Protein AF-A0A200H2Q2-F1 (afdb_monomer_lite)

Foldseek 3Di:
DDVVVVVVVVVVQVQVLVVLVVLLVVCAQHDLVVSLVVCQVVCVVRPPDDDDPVRSSVSSVCSNPSHRDHDD

Radius of gyration: 12.92 Å; chains: 1; bounding box: 26×19×38 Å

Sequence (72 aa):
MGSFEKDIMNEVRRETQGFFDSFSRRYKGKPVSTVKAALAREWKSKMDGKMTDPELTDYATLISEGTRIQVK

Secondary structure (DSSP, 8-state):
--HHHHHHHHHHHHHHHHHHHHHHHHHTTS-HHHHHHHHHHHHHHH-SSPPPHHHHHHHHHHHHHTPPP---

pLDDT: mean 85.94, std 7.84, range [55.03, 94.31]

Structure (mmCIF, N/CA/C/O backbone):
data_AF-A0A200H2Q2-F1
#
_entry.id   AF-A0A200H2Q2-F1
#
loop_
_atom_site.group_PDB
_atom_site.id
_atom_site.type_symbol
_atom_site.label_atom_id
_atom_site.label_alt_id
_atom_site.label_comp_id
_atom_site.label_asym_id
_atom_site.label_entity_id
_atom_site.label_seq_id
_atom_site.pdbx_PDB_ins_code
_atom_site.Cartn_x
_atom_site.Cartn_y
_atom_site.Cartn_z
_atom_site.occupancy
_atom_site.B_iso_or_equiv
_atom_site.auth_seq_id
_atom_site.auth_comp_id
_atom_site.auth_asym_id
_atom_site.auth_atom_id
_atom_site.pdbx_PDB_model_num
ATOM 1 N N . MET A 1 1 ? 13.691 7.082 -26.430 1.00 55.03 1 MET A N 1
ATOM 2 C CA . MET A 1 1 ? 13.030 6.131 -25.515 1.00 55.03 1 MET A CA 1
ATOM 3 C C . MET A 1 1 ? 12.831 4.832 -26.262 1.00 55.03 1 MET A C 1
ATOM 5 O O . MET A 1 1 ? 11.987 4.772 -27.154 1.00 55.03 1 MET A O 1
ATOM 9 N N . GL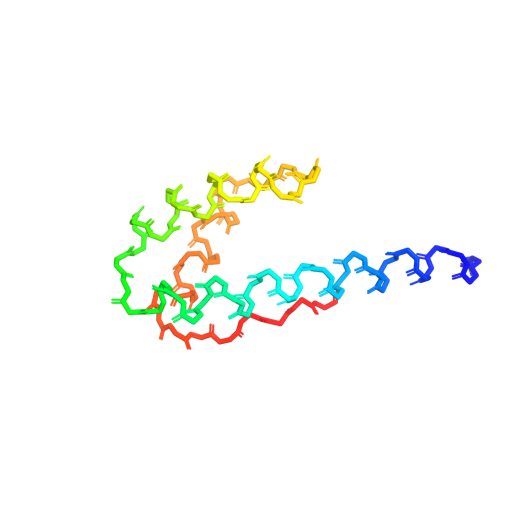Y A 1 2 ? 13.703 3.862 -25.999 1.00 62.09 2 GLY A N 1
ATOM 10 C CA . GLY A 1 2 ? 13.706 2.570 -26.688 1.00 62.09 2 GLY A CA 1
ATOM 11 C C . GLY A 1 2 ? 12.617 1.655 -26.132 1.00 62.09 2 GLY A C 1
ATOM 12 O O . GLY A 1 2 ? 12.259 1.769 -24.962 1.00 62.09 2 GLY A O 1
ATOM 13 N N . SER A 1 3 ? 12.076 0.753 -26.955 1.00 73.00 3 SER A N 1
ATOM 14 C CA . SER A 1 3 ? 11.002 -0.176 -26.558 1.00 73.00 3 SER A CA 1
ATOM 15 C C . SER A 1 3 ? 11.315 -0.956 -25.273 1.00 73.00 3 SER A C 1
ATOM 17 O O . SER A 1 3 ? 10.434 -1.116 -24.441 1.00 73.00 3 SER A O 1
ATOM 19 N N . PHE A 1 4 ? 12.587 -1.290 -25.044 1.00 73.31 4 PHE A N 1
ATOM 20 C CA . PHE A 1 4 ? 13.068 -1.985 -23.848 1.00 73.31 4 PHE A CA 1
ATOM 21 C C . PHE A 1 4 ? 12.715 -1.287 -22.519 1.00 73.31 4 PHE A C 1
ATOM 23 O O . PHE A 1 4 ? 12.298 -1.938 -21.568 1.00 73.31 4 PHE A O 1
ATOM 30 N N . GLU A 1 5 ? 12.811 0.046 -22.448 1.00 75.12 5 GLU A N 1
ATOM 31 C CA . GLU A 1 5 ? 12.464 0.801 -21.231 1.00 75.12 5 GLU A CA 1
ATOM 32 C C . GLU A 1 5 ? 10.957 0.722 -20.935 1.00 75.12 5 GLU A C 1
ATOM 34 O O . GLU A 1 5 ? 10.539 0.665 -19.778 1.00 75.12 5 GLU A O 1
ATOM 39 N N . LYS A 1 6 ? 10.131 0.698 -21.990 1.00 77.88 6 LYS A N 1
ATOM 40 C CA . LYS A 1 6 ? 8.672 0.574 -21.878 1.00 77.88 6 LYS A CA 1
ATOM 41 C C . LYS A 1 6 ? 8.255 -0.830 -21.454 1.00 77.88 6 LYS A C 1
ATOM 43 O O . LYS A 1 6 ? 7.295 -0.960 -20.699 1.00 77.88 6 LYS A O 1
ATOM 48 N N . ASP A 1 7 ? 8.957 -1.855 -21.929 1.00 81.44 7 ASP A N 1
ATOM 49 C CA . ASP A 1 7 ? 8.695 -3.242 -21.547 1.00 81.44 7 ASP A CA 1
ATOM 50 C C . ASP A 1 7 ? 8.988 -3.467 -20.055 1.00 81.44 7 ASP A C 1
ATOM 52 O O . ASP A 1 7 ? 8.116 -3.966 -19.345 1.00 81.44 7 ASP A O 1
ATOM 56 N N . ILE A 1 8 ? 10.120 -2.961 -19.542 1.00 81.25 8 ILE A N 1
ATOM 57 C CA . ILE A 1 8 ? 10.449 -3.018 -18.104 1.00 81.25 8 ILE A CA 1
ATOM 58 C C . ILE A 1 8 ? 9.412 -2.262 -17.263 1.00 81.25 8 ILE A C 1
ATOM 60 O O . ILE A 1 8 ? 8.921 -2.783 -16.262 1.00 81.25 8 ILE A O 1
ATOM 64 N N . MET A 1 9 ? 9.027 -1.044 -17.665 1.00 80.94 9 MET A N 1
ATOM 65 C CA . MET A 1 9 ? 7.996 -0.286 -16.941 1.00 80.94 9 MET A CA 1
ATOM 66 C C . MET A 1 9 ? 6.648 -1.016 -16.912 1.00 80.94 9 MET A C 1
ATOM 68 O O . MET A 1 9 ? 5.966 -1.008 -15.888 1.00 80.94 9 MET A O 1
ATOM 72 N N . ASN A 1 10 ? 6.257 -1.663 -18.012 1.00 84.31 10 ASN A N 1
ATOM 73 C CA . ASN A 1 10 ? 5.021 -2.439 -18.063 1.00 84.31 10 ASN A CA 1
ATOM 74 C C . ASN A 1 10 ? 5.069 -3.681 -17.169 1.00 84.31 10 ASN A C 1
ATOM 76 O O . ASN A 1 10 ? 4.051 -4.022 -16.563 1.00 84.31 10 ASN A O 1
ATOM 80 N N . GLU A 1 11 ? 6.216 -4.349 -17.080 1.00 84.38 11 GLU A N 1
ATOM 81 C CA . GLU A 1 11 ? 6.406 -5.510 -16.212 1.00 84.38 11 GLU A CA 1
ATOM 82 C C . GLU A 1 11 ? 6.302 -5.118 -14.735 1.00 84.38 11 GLU A C 1
ATOM 84 O O . GLU A 1 11 ? 5.416 -5.614 -14.035 1.00 84.38 11 GLU A O 1
ATOM 89 N N . VAL A 1 12 ? 7.069 -4.110 -14.306 1.00 83.25 12 VAL A N 1
ATOM 90 C CA . VAL A 1 12 ? 7.015 -3.567 -12.935 1.00 83.25 12 VAL A CA 1
ATOM 91 C C . VAL A 1 12 ? 5.605 -3.092 -12.584 1.00 83.25 12 VAL A C 1
ATOM 93 O O . VAL A 1 12 ? 5.105 -3.337 -11.482 1.00 83.25 12 VAL A O 1
ATOM 96 N N . ARG A 1 13 ? 4.910 -2.446 -13.527 1.00 85.38 13 ARG A N 1
ATOM 97 C CA . ARG A 1 13 ? 3.525 -2.008 -13.335 1.00 85.38 13 ARG A CA 1
ATOM 98 C C . ARG A 1 13 ? 2.581 -3.187 -13.110 1.00 85.38 13 ARG A C 1
ATOM 100 O O . ARG A 1 13 ? 1.734 -3.119 -12.220 1.00 85.38 13 ARG A O 1
ATOM 107 N N . ARG A 1 14 ? 2.698 -4.257 -13.903 1.00 87.31 14 ARG A N 1
ATOM 108 C CA . ARG A 1 14 ? 1.857 -5.458 -13.766 1.00 87.31 14 ARG A CA 1
ATOM 109 C C . ARG A 1 14 ? 2.103 -6.168 -12.441 1.00 87.31 14 ARG A C 1
ATOM 111 O O . ARG A 1 14 ? 1.133 -6.526 -11.774 1.00 87.31 14 ARG A O 1
ATOM 118 N N . GLU A 1 15 ? 3.361 -6.323 -12.042 1.00 87.12 15 GLU A N 1
ATOM 119 C CA . GLU A 1 15 ? 3.721 -6.913 -10.750 1.00 87.12 15 GLU A CA 1
ATOM 120 C C . GLU A 1 15 ? 3.168 -6.088 -9.586 1.00 87.12 15 GLU A C 1
ATOM 122 O O . GLU A 1 15 ? 2.510 -6.623 -8.689 1.00 87.12 15 GLU A O 1
ATOM 127 N N . THR A 1 16 ? 3.345 -4.766 -9.646 1.00 86.12 16 THR A N 1
ATOM 128 C CA . THR A 1 16 ? 2.853 -3.837 -8.621 1.00 86.12 16 THR A CA 1
ATOM 129 C C . THR A 1 16 ? 1.326 -3.858 -8.525 1.00 86.12 16 THR A C 1
ATOM 131 O O . THR A 1 16 ? 0.767 -3.954 -7.431 1.00 86.12 16 THR A O 1
ATOM 134 N N . GLN A 1 17 ? 0.626 -3.84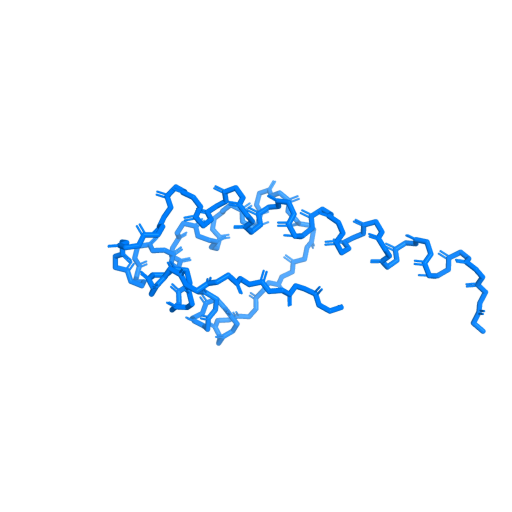4 -9.662 1.00 88.31 17 GLN A N 1
ATOM 135 C CA . GLN A 1 17 ? -0.835 -3.932 -9.704 1.00 88.31 17 GLN A CA 1
ATOM 136 C C . GLN A 1 17 ? -1.339 -5.267 -9.134 1.00 88.31 17 GLN A C 1
ATOM 138 O O . GLN A 1 17 ? -2.292 -5.281 -8.355 1.00 88.31 17 GLN A O 1
ATOM 143 N N . GLY A 1 18 ? -0.692 -6.384 -9.484 1.00 90.19 18 GLY A N 1
ATOM 144 C CA . GLY A 1 18 ? -1.038 -7.713 -8.973 1.00 90.19 18 GLY A CA 1
ATOM 145 C C . GLY A 1 18 ? -0.820 -7.845 -7.463 1.00 90.19 18 GLY A C 1
ATOM 146 O O . GLY A 1 18 ? -1.650 -8.436 -6.760 1.00 90.19 18 GLY A O 1
ATOM 147 N N . PHE A 1 19 ? 0.255 -7.241 -6.951 1.00 89.88 19 PHE A N 1
ATOM 148 C CA . PHE A 1 19 ? 0.514 -7.126 -5.520 1.00 89.88 19 PHE A CA 1
ATOM 149 C C . PHE A 1 19 ? -0.606 -6.357 -4.812 1.00 89.88 19 PHE A C 1
ATOM 151 O O . PHE A 1 19 ? -1.218 -6.894 -3.885 1.00 89.88 19 PHE A O 1
ATOM 158 N N . PHE A 1 20 ? -0.929 -5.145 -5.277 1.00 89.31 20 PHE A N 1
ATOM 159 C CA . PHE A 1 20 ? -1.967 -4.323 -4.657 1.00 89.31 20 PHE A CA 1
ATOM 160 C C . PHE A 1 20 ? -3.354 -4.957 -4.743 1.00 89.31 20 PHE A C 1
ATOM 162 O O . PHE A 1 20 ? -4.078 -4.924 -3.751 1.00 89.31 20 PHE A O 1
ATOM 169 N N . ASP A 1 21 ? -3.734 -5.573 -5.865 1.00 90.31 21 ASP A N 1
ATOM 170 C CA . ASP A 1 21 ? -5.033 -6.250 -5.990 1.00 90.31 21 ASP A CA 1
ATOM 171 C C . ASP A 1 21 ? -5.139 -7.429 -4.997 1.00 90.31 21 ASP A C 1
ATOM 173 O O . ASP A 1 21 ? -6.171 -7.604 -4.339 1.00 90.31 21 ASP A O 1
ATOM 177 N N . SER A 1 22 ? -4.065 -8.208 -4.824 1.00 90.56 22 SER A N 1
ATOM 178 C CA . SER A 1 22 ? -4.022 -9.325 -3.867 1.00 90.56 22 SER A CA 1
ATOM 179 C C . SER A 1 22 ? -4.044 -8.844 -2.414 1.00 90.56 22 SER A C 1
ATOM 181 O O . SER A 1 22 ? -4.788 -9.374 -1.585 1.00 90.56 22 SER A O 1
ATOM 183 N N . PHE A 1 23 ? -3.257 -7.814 -2.108 1.00 90.69 23 PHE A N 1
ATOM 184 C CA . PHE A 1 23 ? -3.164 -7.227 -0.777 1.00 90.69 23 PHE A CA 1
ATOM 185 C C . PHE A 1 23 ? -4.481 -6.549 -0.374 1.00 90.69 23 PHE A C 1
ATOM 187 O O . PHE A 1 23 ? -5.017 -6.818 0.703 1.00 90.69 23 PHE A O 1
ATOM 194 N N . SER A 1 24 ? -5.076 -5.763 -1.275 1.00 89.19 24 SER A N 1
ATOM 195 C CA . SER A 1 24 ? -6.354 -5.078 -1.048 1.00 89.19 24 SER A CA 1
ATOM 196 C C . SER A 1 24 ? -7.474 -6.062 -0.737 1.00 89.19 24 SER A C 1
ATOM 198 O O . SER A 1 24 ? -8.245 -5.837 0.188 1.00 89.19 24 SER A O 1
ATOM 200 N N . ARG A 1 25 ? -7.543 -7.206 -1.430 1.00 90.56 25 ARG A N 1
ATOM 201 C CA . ARG A 1 25 ? -8.542 -8.250 -1.129 1.00 90.56 25 ARG A CA 1
ATOM 202 C C . ARG A 1 25 ? -8.442 -8.786 0.301 1.00 90.56 25 ARG A C 1
ATOM 204 O O . ARG A 1 25 ? -9.462 -9.146 0.879 1.00 90.56 25 ARG A O 1
ATOM 211 N N . ARG A 1 26 ? -7.234 -8.847 0.871 1.00 90.69 26 ARG A N 1
ATOM 212 C CA . ARG A 1 26 ? -6.978 -9.390 2.216 1.00 90.69 26 ARG A CA 1
ATOM 213 C C . ARG A 1 26 ? -7.109 -8.346 3.328 1.00 90.69 26 ARG A C 1
ATOM 215 O O . ARG A 1 26 ? -7.451 -8.699 4.460 1.00 90.69 26 ARG A O 1
ATOM 222 N N . TYR A 1 27 ? -6.811 -7.087 3.020 1.00 91.00 27 TYR A N 1
ATOM 223 C CA . TYR A 1 27 ? -6.694 -6.008 4.003 1.00 91.00 27 TYR A CA 1
ATOM 224 C C . TYR A 1 27 ? -7.779 -4.928 3.902 1.00 91.00 27 TYR A C 1
ATOM 226 O O . TYR A 1 27 ? -7.865 -4.089 4.796 1.00 91.00 27 TYR A O 1
ATOM 234 N N . LYS A 1 28 ? -8.646 -4.973 2.883 1.00 91.31 28 LYS A N 1
ATOM 235 C CA . LYS A 1 28 ? -9.794 -4.068 2.751 1.00 91.31 28 LYS A CA 1
ATOM 236 C C . LYS A 1 28 ? -10.674 -4.070 4.001 1.00 91.31 28 LYS A C 1
ATOM 238 O O . LYS A 1 28 ? -10.996 -5.129 4.539 1.00 91.31 28 LYS A O 1
ATOM 243 N N . GLY A 1 29 ? -11.055 -2.874 4.452 1.00 89.88 29 GLY A N 1
ATOM 244 C CA . GLY A 1 29 ? -11.872 -2.668 5.649 1.00 89.88 29 GLY A CA 1
ATOM 245 C C . GLY A 1 29 ? -11.132 -2.849 6.979 1.00 89.88 29 GLY A C 1
ATOM 246 O O . GLY A 1 29 ? -11.758 -2.762 8.032 1.00 89.88 29 GLY A O 1
ATOM 247 N N . LYS A 1 30 ? -9.817 -3.118 6.968 1.00 93.56 30 LYS A N 1
ATOM 248 C CA . LYS A 1 30 ? -8.994 -3.141 8.188 1.00 93.56 30 LYS A CA 1
ATOM 249 C C . LYS A 1 30 ? -8.456 -1.743 8.510 1.00 93.56 30 LYS A C 1
ATOM 251 O O . LYS A 1 30 ? -8.271 -0.960 7.588 1.00 93.56 30 LYS A O 1
ATOM 256 N N . PRO A 1 31 ? -8.111 -1.449 9.778 1.00 94.31 31 PRO A N 1
ATOM 257 C CA . PRO A 1 31 ? -7.577 -0.144 10.164 1.00 94.31 31 PRO A CA 1
ATOM 258 C C . PRO A 1 31 ? -6.301 0.230 9.404 1.00 94.31 31 PRO A C 1
ATOM 260 O O . PRO A 1 31 ? -5.388 -0.594 9.304 1.00 94.31 31 PRO A O 1
ATOM 263 N N . VAL A 1 32 ? -6.194 1.493 8.976 1.00 92.38 32 VAL A N 1
ATOM 264 C CA . VAL A 1 32 ? -5.033 2.043 8.247 1.00 92.38 32 VAL A CA 1
ATOM 265 C C . VAL A 1 32 ? -3.707 1.672 8.907 1.00 92.38 32 VAL A C 1
ATOM 267 O O . VAL A 1 32 ? -2.802 1.215 8.222 1.00 92.38 32 VAL A O 1
ATOM 270 N N . SER A 1 33 ? -3.585 1.765 10.235 1.00 92.56 33 SER A N 1
ATOM 271 C CA . SER A 1 33 ? -2.351 1.401 10.950 1.00 92.56 33 SER A CA 1
ATOM 272 C C . SER A 1 33 ? -1.952 -0.068 10.755 1.00 92.56 33 SER A C 1
ATOM 274 O O . SER A 1 33 ? -0.775 -0.378 10.571 1.00 92.56 33 SER A O 1
ATOM 276 N N . THR A 1 34 ? -2.928 -0.984 10.750 1.00 93.88 34 THR A N 1
ATOM 277 C CA . THR A 1 34 ? -2.703 -2.413 10.483 1.00 93.88 34 THR A CA 1
ATOM 278 C C . THR A 1 34 ? -2.321 -2.643 9.026 1.00 93.88 34 THR A C 1
ATOM 280 O O . THR A 1 34 ? -1.398 -3.408 8.745 1.00 93.88 34 THR A O 1
ATOM 283 N N . VAL A 1 35 ? -3.014 -1.970 8.105 1.00 94.12 35 VAL A N 1
ATOM 284 C CA . VAL A 1 35 ? -2.743 -2.053 6.668 1.00 94.12 35 VAL A CA 1
ATOM 285 C C . VAL A 1 35 ? -1.346 -1.513 6.358 1.00 94.12 35 VAL A C 1
ATOM 287 O O . VAL A 1 35 ? -0.581 -2.196 5.692 1.00 94.12 35 VAL A O 1
ATOM 290 N N . LYS A 1 36 ? -0.966 -0.359 6.914 1.00 92.81 36 LYS A N 1
ATOM 291 C CA . LYS A 1 36 ? 0.343 0.291 6.750 1.00 92.81 36 LYS A CA 1
ATOM 292 C C . LYS A 1 36 ? 1.489 -0.605 7.214 1.00 92.81 36 LYS A C 1
ATOM 294 O O . LYS A 1 36 ? 2.447 -0.813 6.473 1.00 92.81 36 LYS A O 1
ATOM 299 N N . ALA A 1 37 ? 1.379 -1.179 8.414 1.00 92.50 37 ALA A N 1
ATOM 300 C CA . ALA A 1 37 ? 2.400 -2.076 8.953 1.00 92.50 37 ALA A CA 1
ATOM 301 C C . ALA A 1 37 ? 2.559 -3.353 8.107 1.00 92.50 37 ALA A C 1
ATOM 303 O O . ALA A 1 37 ? 3.679 -3.795 7.844 1.00 92.50 37 ALA A O 1
ATOM 304 N N . ALA A 1 38 ? 1.445 -3.934 7.651 1.00 92.44 38 ALA A N 1
ATOM 305 C CA . ALA A 1 38 ? 1.471 -5.102 6.777 1.00 92.44 38 ALA A CA 1
ATOM 306 C C . ALA A 1 38 ? 2.024 -4.768 5.383 1.00 92.44 38 ALA A C 1
ATOM 308 O O . ALA A 1 38 ? 2.854 -5.516 4.869 1.00 92.44 38 ALA A O 1
ATOM 309 N N . LEU A 1 39 ? 1.625 -3.626 4.816 1.00 91.12 39 LEU A N 1
ATOM 310 C CA . LEU A 1 39 ? 2.059 -3.145 3.508 1.00 91.12 39 LEU A CA 1
ATOM 311 C C . LEU A 1 39 ? 3.568 -2.924 3.496 1.00 91.12 39 LEU A C 1
ATOM 313 O O . LEU A 1 39 ? 4.245 -3.466 2.634 1.00 91.12 39 LEU A O 1
ATOM 317 N N . ALA A 1 40 ? 4.113 -2.229 4.498 1.00 90.81 40 ALA A N 1
ATOM 318 C CA . ALA A 1 40 ? 5.553 -2.015 4.621 1.00 90.81 40 ALA A CA 1
ATOM 319 C C . ALA A 1 40 ? 6.335 -3.337 4.678 1.00 90.81 40 ALA A C 1
ATOM 321 O O . ALA A 1 40 ? 7.387 -3.475 4.050 1.00 90.81 40 ALA A O 1
ATOM 322 N N . ARG A 1 41 ? 5.813 -4.327 5.415 1.00 90.69 41 ARG A N 1
ATOM 323 C CA . ARG A 1 41 ? 6.453 -5.638 5.562 1.00 90.69 41 ARG A CA 1
ATOM 324 C C . ARG A 1 41 ? 6.407 -6.453 4.273 1.00 90.69 41 ARG A C 1
ATOM 326 O O . ARG A 1 41 ? 7.426 -7.015 3.883 1.00 90.69 41 ARG A O 1
ATOM 333 N N . GLU A 1 42 ? 5.241 -6.548 3.636 1.00 90.31 42 GLU A N 1
ATOM 334 C CA . GLU A 1 42 ? 5.087 -7.319 2.400 1.00 90.31 42 GLU A CA 1
ATOM 335 C C . GLU A 1 42 ? 5.790 -6.649 1.219 1.00 90.31 42 GLU A C 1
ATOM 337 O O . GLU A 1 42 ? 6.456 -7.341 0.453 1.00 90.31 42 GLU A O 1
ATOM 342 N N . TRP A 1 43 ? 5.726 -5.319 1.118 1.00 88.25 43 TRP A N 1
ATOM 343 C CA . TRP A 1 43 ? 6.427 -4.555 0.089 1.00 88.25 43 TRP A CA 1
ATOM 344 C C . TRP A 1 43 ? 7.933 -4.784 0.169 1.00 88.25 43 TRP A C 1
ATOM 346 O O . TRP A 1 43 ? 8.531 -5.222 -0.802 1.00 88.25 43 TRP A O 1
ATOM 356 N N . LYS A 1 44 ? 8.536 -4.623 1.355 1.00 86.62 44 LYS A N 1
ATOM 357 C CA . LYS A 1 44 ? 9.969 -4.888 1.565 1.00 86.62 44 LYS A CA 1
ATOM 358 C C . LYS A 1 44 ? 10.372 -6.336 1.246 1.00 86.62 44 LYS A C 1
ATOM 360 O O . LYS A 1 44 ? 11.529 -6.590 0.937 1.00 86.62 44 LYS A O 1
ATOM 365 N N . SER A 1 45 ? 9.449 -7.289 1.381 1.00 86.31 45 SER A N 1
ATOM 366 C CA . SER A 1 45 ? 9.723 -8.705 1.119 1.00 86.31 45 SER A CA 1
ATOM 367 C C . SER A 1 45 ? 9.550 -9.106 -0.345 1.00 86.31 45 SER A C 1
ATOM 369 O O . SER A 1 45 ? 10.094 -10.138 -0.730 1.00 86.31 45 SER A O 1
ATOM 371 N N . LYS A 1 46 ? 8.737 -8.380 -1.120 1.00 83.06 46 LYS A N 1
ATOM 372 C CA . LYS A 1 46 ? 8.353 -8.764 -2.488 1.00 83.06 46 LYS A CA 1
ATOM 373 C C . LYS A 1 46 ? 8.838 -7.803 -3.564 1.00 83.06 46 LYS A C 1
ATOM 375 O O . LYS A 1 46 ? 8.926 -8.211 -4.712 1.00 83.06 46 LYS A O 1
ATOM 380 N N . MET A 1 47 ? 9.121 -6.559 -3.201 1.00 80.12 47 MET A N 1
ATOM 381 C CA . MET A 1 47 ? 9.534 -5.501 -4.110 1.00 80.12 47 MET A CA 1
ATOM 382 C C . MET A 1 47 ? 10.943 -5.044 -3.738 1.00 80.12 47 MET A C 1
ATOM 384 O O . MET A 1 47 ? 11.237 -4.817 -2.565 1.00 80.12 47 MET A O 1
ATOM 388 N N . ASP A 1 48 ? 11.792 -4.840 -4.742 1.00 70.38 48 ASP A N 1
ATOM 389 C CA . ASP A 1 48 ? 13.151 -4.302 -4.558 1.00 70.38 48 ASP A CA 1
ATOM 390 C C . ASP A 1 48 ? 13.147 -2.779 -4.262 1.00 70.38 48 ASP A C 1
ATOM 392 O O . ASP A 1 48 ? 14.170 -2.155 -3.987 1.00 70.38 48 ASP A O 1
ATOM 396 N N . GLY A 1 49 ? 11.963 -2.152 -4.286 1.00 70.62 49 GLY A N 1
ATOM 397 C CA . GLY A 1 49 ? 11.765 -0.721 -4.072 1.00 70.62 49 GLY A CA 1
ATOM 398 C C . GLY A 1 49 ? 11.544 -0.325 -2.610 1.00 70.62 49 GLY A C 1
ATOM 399 O O . GLY A 1 49 ? 10.921 -1.039 -1.823 1.00 70.62 49 GLY A O 1
ATOM 400 N N . LYS A 1 50 ? 11.974 0.889 -2.253 1.00 76.31 50 LYS A N 1
ATOM 401 C CA . LYS A 1 50 ? 11.601 1.532 -0.986 1.00 76.31 50 LYS A CA 1
ATOM 402 C C . LYS A 1 50 ? 10.377 2.408 -1.204 1.00 76.31 50 LYS A C 1
ATOM 404 O O . LYS A 1 50 ? 10.424 3.332 -2.005 1.00 76.31 50 LYS A O 1
ATOM 409 N N . MET A 1 51 ? 9.320 2.139 -0.450 1.00 82.19 51 MET A N 1
ATOM 410 C CA . MET A 1 51 ? 8.178 3.039 -0.343 1.00 82.19 51 MET A CA 1
ATOM 411 C C . MET A 1 51 ? 8.404 4.013 0.809 1.00 82.19 51 MET A C 1
ATOM 413 O O . MET A 1 51 ? 8.872 3.616 1.882 1.00 82.19 51 MET A O 1
ATOM 417 N N . THR A 1 52 ? 8.087 5.284 0.592 1.00 86.56 52 THR A N 1
ATOM 418 C CA . THR A 1 52 ? 8.194 6.299 1.641 1.00 86.56 52 THR A CA 1
ATOM 419 C C . THR A 1 52 ? 7.023 6.197 2.627 1.00 86.56 52 THR A C 1
ATOM 421 O O . THR A 1 52 ? 5.969 5.640 2.319 1.00 86.56 52 THR A O 1
ATOM 424 N N . ASP A 1 53 ? 7.189 6.722 3.843 1.00 85.56 53 ASP A N 1
ATOM 425 C CA . ASP A 1 53 ? 6.114 6.753 4.847 1.00 85.56 53 ASP A CA 1
ATOM 426 C C . ASP A 1 53 ? 4.811 7.451 4.383 1.00 85.56 53 ASP A C 1
ATOM 428 O O . ASP A 1 53 ? 3.732 6.896 4.635 1.00 85.56 53 ASP A O 1
ATOM 432 N N . PRO A 1 54 ? 4.854 8.609 3.685 1.00 88.62 54 PRO A N 1
ATOM 433 C CA . PRO A 1 54 ? 3.639 9.218 3.148 1.00 88.62 54 PRO A CA 1
ATOM 434 C C . PRO A 1 54 ? 2.952 8.324 2.111 1.00 88.62 54 PRO A C 1
ATOM 436 O O . PRO A 1 54 ? 1.740 8.153 2.189 1.00 88.62 54 PRO A O 1
ATOM 439 N N . GLU A 1 55 ? 3.700 7.668 1.219 1.00 88.69 55 GLU A N 1
ATOM 440 C CA . GLU A 1 55 ? 3.118 6.721 0.258 1.00 88.69 55 GLU A CA 1
ATOM 441 C C . GLU A 1 55 ? 2.495 5.511 0.963 1.00 88.69 55 GLU A C 1
ATOM 443 O O . GLU A 1 55 ? 1.387 5.097 0.632 1.00 88.69 55 GLU A O 1
ATOM 448 N N . LEU A 1 56 ? 3.173 4.954 1.975 1.00 89.94 56 LEU A N 1
ATOM 449 C CA . LEU A 1 56 ? 2.631 3.863 2.793 1.00 89.94 56 LEU A CA 1
ATOM 450 C C . LEU A 1 56 ? 1.303 4.252 3.433 1.00 89.94 56 LEU A C 1
ATOM 452 O O . LEU A 1 56 ? 0.403 3.421 3.518 1.00 89.94 56 LEU A O 1
ATOM 456 N N . THR A 1 57 ? 1.190 5.497 3.887 1.00 91.94 57 THR A N 1
ATOM 457 C CA . THR A 1 57 ? -0.023 6.021 4.517 1.00 91.94 57 THR A CA 1
ATOM 458 C C . THR A 1 57 ? -1.143 6.214 3.500 1.00 91.94 57 THR A C 1
ATOM 460 O O . THR A 1 57 ? -2.270 5.801 3.770 1.00 91.94 57 THR A O 1
ATOM 463 N N . ASP A 1 58 ? -0.839 6.779 2.332 1.00 91.81 58 ASP A N 1
ATOM 464 C CA . ASP A 1 58 ? -1.808 7.010 1.258 1.00 91.81 58 ASP A CA 1
ATOM 465 C C . ASP A 1 58 ? -2.412 5.686 0.768 1.00 91.81 58 ASP A C 1
ATOM 467 O O . ASP A 1 58 ? -3.614 5.447 0.914 1.00 91.81 58 ASP A O 1
ATOM 471 N N . TYR A 1 59 ? -1.567 4.738 0.348 1.00 90.81 59 TYR A N 1
ATOM 472 C CA . TYR A 1 59 ? -2.050 3.439 -0.116 1.00 90.81 59 TYR A CA 1
ATOM 473 C C . TYR A 1 59 ? -2.753 2.650 0.989 1.00 90.81 59 TYR A C 1
ATOM 475 O O . TYR A 1 59 ? -3.775 2.015 0.727 1.00 90.81 59 TYR A O 1
ATOM 483 N N . ALA A 1 60 ? -2.259 2.689 2.233 1.00 92.75 60 ALA A N 1
ATOM 484 C CA . ALA A 1 60 ? -2.940 2.027 3.343 1.00 92.75 60 ALA A CA 1
ATOM 485 C C . ALA A 1 60 ? -4.337 2.607 3.599 1.00 92.75 60 ALA A C 1
ATOM 487 O O . ALA A 1 60 ? -5.249 1.851 3.938 1.00 92.75 60 ALA A O 1
ATOM 488 N N . THR A 1 61 ? -4.509 3.916 3.411 1.00 93.19 61 THR A N 1
ATOM 489 C CA . THR A 1 61 ? -5.808 4.591 3.513 1.00 93.19 61 THR A CA 1
ATOM 490 C C . THR A 1 61 ? -6.736 4.125 2.398 1.00 93.19 61 THR A C 1
ATOM 492 O O . THR A 1 61 ? -7.806 3.596 2.693 1.00 93.19 61 THR A 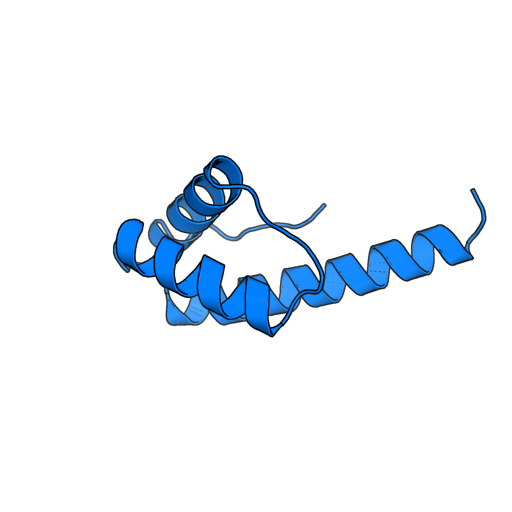O 1
ATOM 495 N N . LEU A 1 62 ? -6.281 4.171 1.142 1.00 92.44 62 LEU A N 1
ATOM 496 C CA . LEU A 1 62 ? -7.053 3.698 -0.013 1.00 92.44 62 LEU A CA 1
ATOM 497 C C . LEU A 1 62 ? -7.487 2.233 0.140 1.00 92.44 62 LEU A C 1
ATOM 499 O O . LEU A 1 62 ? -8.644 1.887 -0.102 1.00 92.44 62 LEU A O 1
ATOM 503 N N . ILE A 1 63 ? -6.582 1.362 0.593 1.00 91.88 63 ILE A N 1
ATOM 504 C CA . ILE A 1 63 ? -6.874 -0.056 0.837 1.00 91.88 63 ILE A CA 1
ATOM 505 C C . ILE A 1 63 ? -7.874 -0.220 1.981 1.00 91.88 63 ILE A C 1
ATOM 507 O O . ILE A 1 63 ? -8.818 -0.999 1.849 1.00 91.88 63 ILE A O 1
ATOM 511 N N . SER A 1 64 ? -7.690 0.503 3.088 1.00 91.56 64 SER A N 1
ATOM 512 C CA . SER A 1 64 ? -8.598 0.487 4.240 1.00 91.56 64 SER A CA 1
ATOM 513 C C . SER A 1 64 ? -10.020 0.876 3.828 1.00 91.56 64 SER A C 1
ATOM 515 O O . SER A 1 64 ? -10.967 0.160 4.149 1.00 91.56 64 SER A O 1
ATOM 517 N N . GLU A 1 65 ? -10.164 1.946 3.046 1.00 91.81 65 GLU A N 1
ATOM 518 C CA . GLU A 1 65 ? -11.434 2.407 2.463 1.00 91.81 65 GLU A CA 1
ATOM 519 C C . GLU A 1 65 ? -11.997 1.434 1.416 1.00 91.81 65 GLU A C 1
ATOM 521 O O . GLU A 1 65 ? -13.179 1.461 1.072 1.00 91.81 65 GLU A O 1
ATOM 526 N N . GLY A 1 66 ? -11.162 0.517 0.926 1.00 88.50 66 GLY A N 1
ATOM 527 C CA . GLY A 1 66 ? -11.532 -0.452 -0.089 1.00 88.50 66 GLY A CA 1
ATOM 528 C C . GLY A 1 66 ? -11.596 0.129 -1.494 1.00 88.50 66 GLY A C 1
ATOM 529 O O . GLY A 1 66 ? -12.270 -0.466 -2.348 1.00 88.50 66 GLY A O 1
ATOM 530 N N . THR A 1 67 ? -10.905 1.246 -1.705 1.00 87.81 67 THR A N 1
ATOM 531 C CA . THR A 1 67 ? -10.672 1.906 -2.984 1.00 87.81 67 THR A CA 1
ATOM 532 C C . THR A 1 67 ? -9.647 1.110 -3.782 1.00 87.81 67 THR A C 1
ATOM 534 O O . THR A 1 67 ? -8.633 0.645 -3.259 1.00 87.81 67 THR A O 1
ATOM 537 N N . ARG A 1 68 ? -9.913 0.915 -5.077 1.00 80.44 68 ARG A N 1
ATOM 538 C CA . ARG A 1 68 ? -8.989 0.190 -5.950 1.00 80.44 68 ARG A CA 1
ATOM 539 C C . ARG A 1 68 ? -7.826 1.097 -6.343 1.00 80.44 68 ARG A C 1
ATOM 541 O O . ARG A 1 68 ? -8.041 2.123 -6.979 1.00 80.44 68 ARG A O 1
ATOM 548 N N . ILE A 1 69 ? -6.604 0.677 -6.031 1.00 83.81 69 ILE A N 1
ATOM 549 C CA . ILE A 1 69 ? -5.383 1.359 -6.470 1.00 83.81 69 ILE A CA 1
ATOM 550 C C . ILE A 1 69 ? -5.144 1.035 -7.949 1.00 83.81 69 ILE A C 1
ATOM 552 O O . ILE A 1 69 ? -5.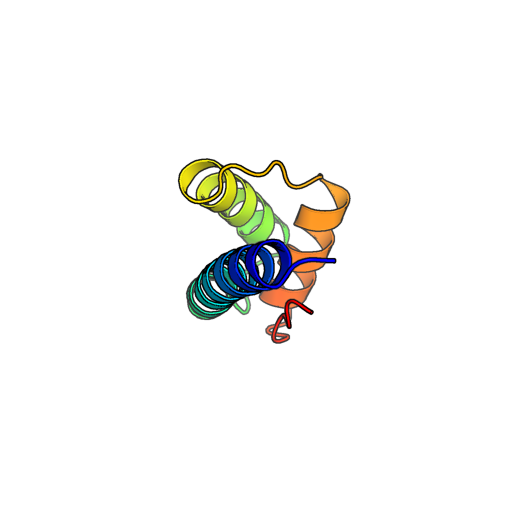107 -0.136 -8.331 1.00 83.81 69 ILE A O 1
ATOM 556 N N . GLN A 1 70 ? -4.986 2.063 -8.784 1.00 79.81 70 GLN A N 1
ATOM 557 C CA . GLN A 1 70 ? -4.528 1.922 -10.167 1.00 79.81 70 GLN A CA 1
ATOM 558 C C . GLN A 1 70 ? -3.107 2.458 -10.291 1.00 79.81 70 GLN A C 1
ATOM 560 O O . GLN A 1 70 ? -2.885 3.665 -10.202 1.00 79.81 70 GLN A O 1
ATOM 565 N N . VAL A 1 71 ? -2.157 1.562 -10.545 1.00 76.94 71 VAL A N 1
ATOM 566 C CA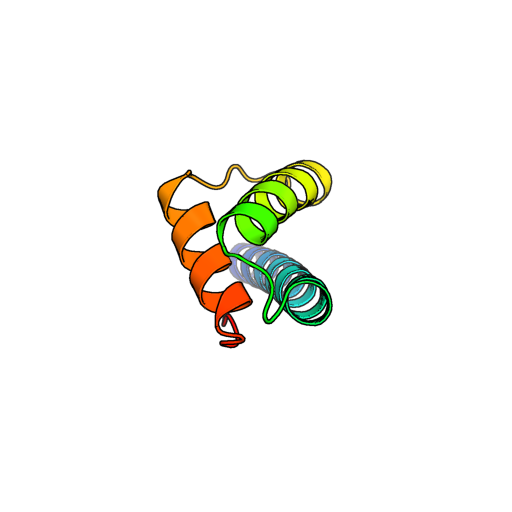 . VAL A 1 71 ? -0.790 1.937 -10.909 1.00 76.94 71 VAL A CA 1
ATOM 567 C C . VAL A 1 71 ? -0.839 2.461 -12.347 1.00 76.94 71 VAL A C 1
ATOM 569 O O . VAL A 1 71 ? -1.327 1.758 -13.244 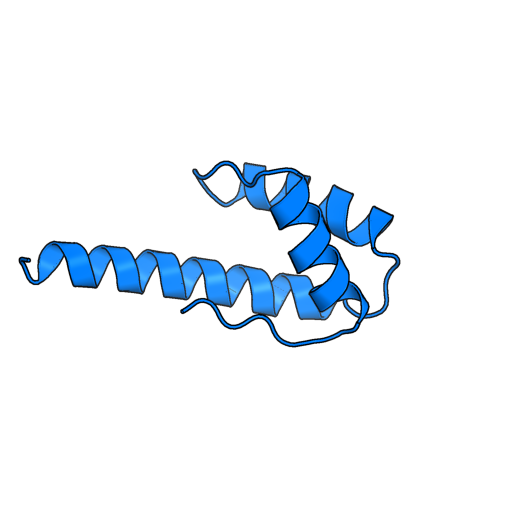1.00 76.94 71 VAL A O 1
ATOM 572 N N . LYS A 1 72 ? -0.424 3.712 -12.570 1.00 67.62 72 LYS A N 1
ATOM 573 C CA . LYS A 1 72 ? -0.374 4.325 -13.907 1.00 67.62 72 LYS A CA 1
ATOM 574 C C . LYS A 1 72 ? 0.908 3.973 -14.642 1.00 67.62 72 LYS A C 1
ATOM 576 O O . LYS A 1 72 ? 1.955 3.884 -13.975 1.00 67.62 72 LYS A O 1
#